Protein AF-A0A0V0HN02-F1 (afdb_monomer_lite)

InterPro domains:
  IPR040320 Uncharacterized protein At4g37920-like [PTHR31755] (1-121)

Radius of gyration: 18.47 Å; chains: 1; bounding box: 70×28×44 Å

pLDDT: mean 71.17, std 15.64, range [40.31, 92.5]

Sequence (136 aa):
MRNEVKEIMHRLYKATQSSLRSMAPKEIKLLKYLLNITDPEERFSALATAFSPGHEHDAKDPNAIYTSPKELHKWIKIMLDAYNMNKEETEIREAKQLDQPMVIQRLSILKETVEAEYLEKEANTENDSQPEETVI

Organism: Solanum chacoense (NCBI:txid4108)

Foldseek 3Di:
DLVLLVVLLVVLCVLVVVVVVPPDPLLSVLLSVLLPDPDPVVSVVLVVQQQDPDPVVPNVDPPRRHDHLVSNLVVLVSSLVSVVVVVVVPPDDDDPDDDPDVSSVSSVVSNVCSCVPPVVVVVVVVVPPDDPPDDD

Structure (mmCIF, N/CA/C/O backbone):
data_AF-A0A0V0HN02-F1
#
_entry.id   AF-A0A0V0HN02-F1
#
loop_
_atom_site.group_PDB
_atom_site.id
_atom_site.type_symbol
_atom_site.label_atom_id
_atom_site.label_alt_id
_atom_site.label_comp_id
_atom_site.label_asym_id
_atom_site.label_entity_id
_atom_site.label_seq_id
_atom_site.pdbx_PDB_ins_code
_atom_site.Cartn_x
_atom_site.Cartn_y
_atom_site.Cartn_z
_atom_site.occupancy
_atom_site.B_iso_or_equiv
_atom_site.auth_seq_id
_atom_site.auth_comp_id
_atom_site.auth_asym_id
_atom_site.auth_atom_id
_atom_site.pdbx_PDB_model_num
ATOM 1 N N . MET A 1 1 ? -16.519 0.165 -4.447 1.00 55.81 1 MET A N 1
ATOM 2 C CA . MET A 1 1 ? -15.054 0.390 -4.476 1.00 55.81 1 MET A CA 1
ATOM 3 C C . MET A 1 1 ? -14.654 1.865 -4.409 1.00 55.81 1 MET A C 1
ATOM 5 O O . MET A 1 1 ? -14.092 2.250 -3.397 1.00 55.81 1 MET A O 1
ATOM 9 N N . ARG A 1 2 ? -14.976 2.738 -5.387 1.00 61.34 2 ARG A N 1
ATOM 10 C CA . ARG A 1 2 ? -14.562 4.167 -5.327 1.00 61.34 2 ARG A CA 1
ATOM 11 C C . ARG A 1 2 ? -14.985 4.912 -4.047 1.00 61.34 2 ARG A C 1
ATOM 13 O O . ARG A 1 2 ? -14.227 5.745 -3.562 1.00 61.34 2 ARG A O 1
ATOM 20 N N . ASN A 1 3 ? -16.171 4.625 -3.507 1.00 69.44 3 ASN A N 1
ATOM 21 C CA . ASN A 1 3 ? -16.657 5.269 -2.279 1.00 69.44 3 ASN A CA 1
ATOM 22 C C . ASN A 1 3 ? -15.942 4.758 -1.021 1.00 69.44 3 ASN A C 1
ATOM 24 O O . ASN A 1 3 ? -15.608 5.559 -0.162 1.00 69.44 3 ASN A O 1
ATOM 28 N N . GLU A 1 4 ? -15.625 3.466 -0.967 1.00 68.81 4 GLU A N 1
ATOM 29 C CA . GLU A 1 4 ? -14.891 2.840 0.139 1.00 68.81 4 GLU A CA 1
ATOM 30 C C . GLU A 1 4 ? -13.447 3.357 0.217 1.00 68.81 4 GLU A C 1
ATOM 32 O O . GLU A 1 4 ? -12.990 3.761 1.281 1.00 68.81 4 GLU A O 1
ATOM 37 N N . VAL A 1 5 ? -12.757 3.464 -0.930 1.00 67.69 5 VAL A N 1
ATOM 38 C CA . VAL A 1 5 ? -11.421 4.085 -1.006 1.00 67.69 5 VAL A CA 1
ATOM 39 C C . VAL A 1 5 ? -11.479 5.526 -0.515 1.00 67.69 5 VAL A C 1
ATOM 41 O O . VAL A 1 5 ? -10.650 5.928 0.293 1.00 67.69 5 VAL A O 1
ATOM 44 N N . LYS A 1 6 ? -12.466 6.313 -0.958 1.00 71.25 6 LYS A N 1
ATOM 45 C CA . LYS A 1 6 ? -12.630 7.699 -0.495 1.00 71.25 6 LYS A CA 1
ATOM 46 C C . LYS A 1 6 ? -12.882 7.778 1.009 1.00 71.25 6 LYS A C 1
ATOM 48 O O . LYS A 1 6 ? -12.302 8.640 1.660 1.00 71.25 6 LYS A O 1
ATOM 53 N N . GLU A 1 7 ? -13.729 6.909 1.546 1.00 70.31 7 GLU A N 1
ATOM 54 C CA . GLU A 1 7 ? -14.079 6.902 2.963 1.00 70.31 7 GLU A CA 1
ATOM 55 C C . GLU A 1 7 ? -12.886 6.503 3.836 1.00 70.31 7 GLU A C 1
ATOM 57 O O . GLU A 1 7 ? -12.590 7.181 4.816 1.00 70.31 7 GLU A O 1
ATOM 62 N N . ILE A 1 8 ? -12.148 5.464 3.448 1.00 70.56 8 ILE A N 1
ATOM 63 C CA . ILE A 1 8 ? -10.963 5.008 4.181 1.00 70.56 8 ILE A CA 1
ATOM 64 C C . ILE A 1 8 ? -9.838 6.022 4.059 1.00 70.56 8 ILE A C 1
ATOM 66 O O . ILE A 1 8 ? -9.245 6.371 5.072 1.00 70.56 8 ILE A O 1
ATOM 70 N N . MET A 1 9 ? -9.606 6.589 2.872 1.00 72.50 9 MET A N 1
ATOM 71 C CA . MET A 1 9 ? -8.666 7.701 2.712 1.00 72.50 9 MET A CA 1
ATOM 72 C C . MET A 1 9 ? -9.058 8.885 3.594 1.00 72.50 9 MET A C 1
ATOM 74 O O . MET A 1 9 ? -8.188 9.507 4.186 1.00 72.50 9 MET A O 1
ATOM 78 N N . HIS A 1 10 ? -10.351 9.188 3.730 1.00 72.94 10 HIS A N 1
ATOM 79 C CA . HIS A 1 10 ? -10.820 10.264 4.600 1.00 72.94 10 HIS A CA 1
ATOM 80 C C . HIS A 1 10 ? -10.629 9.946 6.092 1.00 72.94 10 HIS A C 1
ATOM 82 O O . HIS A 1 10 ? -10.174 10.809 6.845 1.00 72.94 10 HIS A O 1
ATOM 88 N N . ARG A 1 11 ? -10.939 8.718 6.526 1.00 69.94 11 ARG A N 1
ATOM 89 C CA . ARG A 1 11 ? -10.713 8.251 7.905 1.00 69.94 11 ARG A CA 1
ATOM 90 C C . ARG A 1 11 ? -9.224 8.258 8.244 1.00 69.94 11 ARG A C 1
ATOM 92 O O . ARG A 1 11 ? -8.844 8.837 9.255 1.00 69.94 11 ARG A O 1
ATOM 99 N N . LEU A 1 12 ? -8.385 7.724 7.357 1.00 67.31 12 LEU A N 1
ATOM 100 C CA . LEU A 1 12 ? -6.928 7.753 7.479 1.00 67.31 12 LEU A CA 1
ATOM 101 C C . LEU A 1 12 ? -6.393 9.185 7.480 1.00 67.31 12 LEU A C 1
ATOM 103 O O . LEU A 1 12 ? -5.525 9.502 8.286 1.00 67.31 12 LEU A O 1
ATOM 107 N N . TYR A 1 13 ? -6.955 10.074 6.657 1.00 67.69 13 TYR A N 1
ATOM 108 C CA . TYR A 1 13 ? -6.604 11.494 6.647 1.00 67.69 13 TYR A CA 1
ATOM 109 C C . TYR A 1 13 ? -6.860 12.181 7.987 1.00 67.69 13 TYR A C 1
ATOM 111 O O . TYR A 1 13 ? -6.035 12.972 8.439 1.00 67.69 13 TYR A O 1
ATOM 119 N N . LYS A 1 14 ? -7.984 11.870 8.641 1.00 67.75 14 LYS A N 1
ATOM 120 C CA . LYS A 1 14 ? -8.283 12.371 9.989 1.00 67.75 14 LYS A CA 1
ATOM 121 C C . LYS A 1 14 ? -7.363 11.758 11.048 1.00 67.75 14 LYS A C 1
ATOM 123 O O . LYS A 1 14 ? -6.823 12.488 11.867 1.00 67.75 14 LYS A O 1
ATOM 128 N N . ALA A 1 15 ? -7.160 10.447 10.984 1.00 65.88 15 ALA A N 1
ATOM 129 C CA . ALA A 1 15 ? -6.341 9.661 11.904 1.00 65.88 15 ALA A CA 1
ATOM 130 C C . ALA A 1 15 ? -4.860 10.060 11.915 1.00 65.88 15 ALA A C 1
ATOM 132 O O . ALA A 1 15 ? -4.232 10.178 12.959 1.00 65.88 15 ALA A O 1
ATOM 133 N N . THR A 1 16 ? -4.294 10.263 10.728 1.00 62.62 16 THR A N 1
ATOM 134 C CA . THR A 1 16 ? -2.865 10.544 10.530 1.00 62.62 16 THR A CA 1
ATOM 135 C C . THR A 1 16 ? -2.618 11.988 10.162 1.00 62.62 16 THR A C 1
ATOM 137 O O . THR A 1 16 ? -1.604 12.292 9.546 1.00 62.62 16 THR A O 1
ATOM 140 N N . GLN A 1 17 ? -3.527 12.901 10.508 1.00 61.81 17 GLN A N 1
ATOM 141 C CA . GLN A 1 17 ? -3.480 14.283 10.036 1.00 61.81 17 GLN A CA 1
ATOM 142 C C . GLN A 1 17 ? -2.116 14.962 10.288 1.00 61.81 17 GLN A C 1
ATOM 144 O O . GLN A 1 17 ? -1.714 15.809 9.500 1.00 61.81 17 GLN A O 1
ATOM 149 N N . SER A 1 18 ? -1.376 14.585 11.334 1.00 62.19 18 SER A N 1
ATOM 150 C CA . SER A 1 18 ? 0.011 15.012 11.583 1.00 62.19 18 SER A CA 1
ATOM 151 C C . SER A 1 18 ? 1.033 14.397 10.609 1.00 62.19 18 SER A C 1
ATOM 153 O O . SER A 1 18 ? 1.823 15.137 10.027 1.00 62.19 18 SER A O 1
ATOM 155 N N . SER A 1 19 ? 0.997 13.082 10.381 1.00 62.38 19 SER A N 1
ATOM 156 C CA . SER A 1 19 ? 1.917 12.355 9.487 1.00 62.38 19 SER A CA 1
ATOM 157 C C . SER A 1 19 ? 1.608 12.549 7.997 1.00 62.38 19 SER A C 1
ATOM 159 O O . SER A 1 19 ? 2.514 12.633 7.181 1.00 62.38 19 SER A O 1
ATOM 161 N N . LEU A 1 20 ? 0.338 12.669 7.608 1.00 64.25 20 LEU A N 1
ATOM 162 C CA . LEU A 1 20 ? -0.053 12.947 6.223 1.00 64.25 20 LEU A CA 1
ATOM 163 C C . LEU A 1 20 ? 0.178 14.405 5.828 1.00 64.25 20 LEU A C 1
ATOM 165 O O . LEU A 1 20 ? 0.371 14.678 4.649 1.00 64.25 20 LEU A O 1
ATOM 169 N N . ARG A 1 21 ? 0.203 15.348 6.783 1.00 64.38 21 ARG A N 1
ATOM 170 C CA . ARG A 1 21 ? 0.608 16.738 6.499 1.00 64.38 21 ARG A CA 1
ATOM 171 C C . ARG A 1 21 ? 2.052 16.833 6.009 1.00 64.38 21 ARG A C 1
ATOM 173 O O . ARG A 1 21 ? 2.357 17.761 5.268 1.00 64.38 21 ARG A O 1
ATOM 180 N N . SER A 1 22 ? 2.921 15.903 6.413 1.00 66.19 22 SER A N 1
ATOM 181 C CA . SER A 1 22 ? 4.294 15.808 5.907 1.00 66.19 22 SER A CA 1
ATOM 182 C C . SER A 1 22 ? 4.426 14.900 4.680 1.00 66.19 22 SER A C 1
ATOM 184 O O . SER A 1 22 ? 5.498 14.855 4.079 1.00 66.19 22 SER A O 1
ATOM 186 N N . MET A 1 23 ? 3.354 14.210 4.268 1.00 69.19 23 MET A N 1
ATOM 187 C CA . MET A 1 23 ? 3.350 13.417 3.042 1.00 69.19 23 MET A CA 1
ATOM 188 C C . MET A 1 23 ? 3.333 14.333 1.822 1.00 69.19 23 MET A C 1
ATOM 190 O O . MET A 1 23 ? 2.495 15.229 1.696 1.00 69.19 23 MET A O 1
ATOM 194 N N . ALA A 1 24 ? 4.246 14.084 0.882 1.00 70.12 24 ALA A N 1
ATOM 195 C CA . ALA A 1 24 ? 4.273 14.842 -0.355 1.00 70.12 24 ALA A CA 1
ATOM 196 C C . ALA A 1 24 ? 2.980 14.590 -1.165 1.00 70.12 24 ALA A C 1
ATOM 198 O O . ALA A 1 24 ? 2.543 13.441 -1.285 1.00 70.12 24 ALA A O 1
ATOM 199 N N . PRO A 1 25 ? 2.384 15.621 -1.802 1.00 76.69 25 PRO A N 1
ATOM 200 C CA . PRO A 1 25 ? 1.146 15.479 -2.577 1.00 76.69 25 PRO A CA 1
ATOM 201 C C . PRO A 1 25 ? 1.200 14.410 -3.674 1.00 76.69 25 PRO A C 1
ATOM 203 O O . PRO A 1 25 ? 0.163 13.874 -4.066 1.00 76.69 25 PRO A O 1
ATOM 206 N N . LYS A 1 26 ? 2.400 14.106 -4.181 1.00 80.12 26 LYS A N 1
ATOM 207 C CA . LYS A 1 26 ? 2.624 13.045 -5.162 1.00 80.12 26 LYS A CA 1
ATOM 208 C C . LYS A 1 26 ? 2.392 11.643 -4.581 1.00 80.12 26 LYS A C 1
ATOM 210 O O . LYS A 1 26 ? 1.683 10.863 -5.204 1.00 80.12 26 LYS A O 1
ATOM 215 N N . GLU A 1 27 ? 2.844 11.363 -3.360 1.00 81.31 27 GLU A N 1
ATOM 216 C CA . GLU A 1 27 ? 2.687 10.043 -2.726 1.00 81.31 27 GLU A CA 1
ATOM 217 C C . GLU A 1 27 ? 1.211 9.747 -2.414 1.00 81.31 27 GLU A C 1
ATOM 219 O O . GLU A 1 27 ? 0.720 8.653 -2.689 1.00 81.31 27 GLU A O 1
ATOM 224 N N . ILE A 1 28 ? 0.452 10.757 -1.958 1.00 79.75 28 ILE A N 1
ATOM 225 C CA . ILE A 1 28 ? -1.008 10.645 -1.756 1.00 79.75 28 ILE A CA 1
ATOM 226 C C . ILE A 1 28 ? -1.705 10.275 -3.069 1.00 79.75 28 ILE A C 1
ATOM 228 O O . ILE A 1 28 ? -2.596 9.420 -3.103 1.00 79.75 28 ILE A O 1
ATOM 232 N N . LYS A 1 29 ? -1.335 10.957 -4.159 1.00 83.44 29 LYS A N 1
ATOM 233 C CA . LYS A 1 29 ? -1.925 10.726 -5.481 1.00 83.44 29 LYS A CA 1
ATOM 234 C C . LYS A 1 29 ? -1.587 9.326 -5.998 1.00 83.44 29 LYS A C 1
ATOM 236 O O . LYS A 1 29 ? -2.492 8.661 -6.499 1.00 83.44 29 LYS A O 1
ATOM 241 N N . LEU A 1 30 ? -0.344 8.874 -5.827 1.00 86.19 30 LEU A N 1
ATOM 242 C CA . LEU A 1 30 ? 0.099 7.542 -6.235 1.00 86.19 30 LEU A CA 1
ATOM 243 C C . LEU A 1 30 ? -0.627 6.438 -5.459 1.00 86.19 30 LEU A C 1
ATOM 245 O O . LEU A 1 30 ? -1.191 5.536 -6.070 1.00 86.19 30 LEU A O 1
ATOM 249 N N . LEU A 1 31 ? -0.710 6.536 -4.131 1.00 84.81 31 LEU A N 1
ATOM 250 C CA . LEU A 1 31 ? -1.428 5.552 -3.314 1.00 84.81 31 LEU A CA 1
ATOM 251 C C . LEU A 1 31 ? -2.908 5.481 -3.684 1.00 84.81 31 LEU A C 1
ATOM 253 O O . LEU A 1 31 ? -3.462 4.398 -3.867 1.00 84.81 31 LEU A O 1
ATOM 257 N N . LYS A 1 32 ? -3.552 6.636 -3.870 1.00 84.31 32 LYS A N 1
ATOM 258 C CA . LYS A 1 32 ? -4.943 6.690 -4.330 1.00 84.31 32 LYS A CA 1
ATOM 259 C C . LYS A 1 32 ? -5.120 6.020 -5.696 1.00 84.31 32 LYS A C 1
ATOM 261 O O . LYS A 1 32 ? -6.136 5.357 -5.903 1.00 84.31 32 LYS A O 1
ATOM 266 N N . TYR A 1 33 ? -4.174 6.218 -6.612 1.00 86.56 33 TYR A N 1
ATOM 267 C CA . TYR A 1 33 ? -4.176 5.582 -7.926 1.00 86.56 33 TYR A CA 1
ATOM 268 C C . TYR A 1 33 ? -4.055 4.058 -7.795 1.00 86.56 33 TYR A C 1
ATOM 270 O O . TYR A 1 33 ? -4.976 3.351 -8.197 1.00 86.56 33 TYR A O 1
ATOM 278 N N . LEU A 1 34 ? -3.013 3.567 -7.117 1.00 86.88 34 LEU A N 1
ATOM 279 C CA . LEU A 1 34 ? -2.742 2.136 -6.930 1.00 86.88 34 LEU A CA 1
ATOM 280 C C . LEU A 1 34 ? -3.888 1.388 -6.231 1.00 86.88 34 LEU A C 1
ATOM 282 O O . LEU A 1 34 ? -4.224 0.271 -6.616 1.00 86.88 34 LEU A O 1
ATOM 286 N N . LEU A 1 35 ? -4.532 1.999 -5.231 1.00 84.81 35 LEU A N 1
ATOM 287 C CA . LEU A 1 35 ? -5.657 1.386 -4.509 1.00 84.81 35 LEU A CA 1
ATOM 288 C C . LEU A 1 35 ? -6.946 1.314 -5.336 1.00 84.81 35 LEU A C 1
ATOM 290 O O . LEU A 1 35 ? -7.822 0.484 -5.057 1.00 84.81 35 LEU A O 1
ATOM 294 N N . ASN A 1 36 ? -7.078 2.189 -6.335 1.00 84.75 36 ASN A N 1
ATOM 295 C CA . ASN A 1 36 ? -8.222 2.211 -7.236 1.00 84.75 36 ASN A CA 1
ATOM 296 C C . ASN A 1 36 ? -8.088 1.189 -8.377 1.00 84.75 36 ASN A C 1
ATOM 298 O O . ASN A 1 36 ? -9.111 0.822 -8.955 1.00 84.75 36 ASN A O 1
ATOM 302 N N . ILE A 1 37 ? -6.874 0.702 -8.657 1.00 85.19 37 ILE A N 1
ATOM 303 C CA . ILE A 1 37 ? -6.636 -0.393 -9.600 1.00 85.19 37 ILE A CA 1
ATOM 304 C C . ILE A 1 37 ? -7.125 -1.702 -8.970 1.00 85.19 37 ILE A C 1
ATOM 306 O O . ILE A 1 37 ? -6.688 -2.116 -7.890 1.00 85.19 37 ILE A O 1
ATOM 310 N N . THR A 1 38 ? -8.096 -2.333 -9.624 1.00 82.50 38 THR A N 1
ATOM 311 C CA . THR A 1 38 ? -8.686 -3.597 -9.169 1.00 82.50 38 THR A CA 1
ATOM 312 C C . THR A 1 38 ? -7.916 -4.806 -9.666 1.00 82.50 38 THR A C 1
ATOM 314 O O . THR A 1 38 ? -7.868 -5.805 -8.953 1.00 82.50 38 THR A O 1
ATOM 317 N N . ASP A 1 39 ? -7.336 -4.700 -10.860 1.00 86.06 39 ASP A N 1
ATOM 318 C CA . ASP A 1 39 ? -6.579 -5.767 -11.491 1.00 86.06 39 ASP A CA 1
ATOM 319 C C . ASP A 1 39 ? -5.156 -5.864 -10.895 1.00 86.06 39 ASP A C 1
ATOM 321 O O . ASP A 1 39 ? -4.444 -4.856 -10.824 1.00 86.06 39 ASP A O 1
ATOM 325 N N . PRO A 1 40 ? -4.730 -7.036 -10.390 1.00 84.44 40 PRO A N 1
ATOM 326 C CA . PRO A 1 40 ? -3.405 -7.194 -9.797 1.00 84.44 40 PRO A CA 1
ATOM 327 C C . PRO A 1 40 ? -2.248 -6.958 -10.776 1.00 84.44 40 PRO A C 1
ATOM 329 O O . PRO A 1 40 ? -1.239 -6.383 -10.362 1.00 84.44 40 PRO A O 1
ATOM 332 N N . GLU A 1 41 ? -2.383 -7.365 -12.041 1.00 87.44 41 GLU A N 1
ATOM 333 C CA . GLU A 1 41 ? -1.330 -7.217 -13.054 1.00 87.44 41 GLU A CA 1
ATOM 334 C C . GLU A 1 41 ? -1.167 -5.748 -13.452 1.00 87.44 41 GLU A C 1
ATOM 336 O O . GLU A 1 41 ? -0.051 -5.223 -13.457 1.00 87.44 41 GLU A O 1
ATOM 341 N N . GLU A 1 42 ? -2.277 -5.042 -13.677 1.00 88.81 42 GLU A N 1
ATOM 342 C CA . GLU A 1 42 ? -2.283 -3.598 -13.934 1.00 88.81 42 GLU A CA 1
ATOM 343 C C . GLU A 1 42 ? -1.658 -2.833 -12.758 1.00 88.81 42 GLU A C 1
ATOM 345 O O . GLU A 1 42 ? -0.870 -1.901 -12.952 1.00 88.81 42 GLU A O 1
ATOM 350 N N . ARG A 1 43 ? -1.941 -3.257 -11.519 1.00 89.31 43 ARG A N 1
ATOM 351 C CA . ARG A 1 43 ? -1.371 -2.634 -10.317 1.00 89.31 43 ARG A CA 1
ATOM 352 C C . ARG A 1 43 ? 0.130 -2.876 -10.210 1.00 89.31 43 ARG A C 1
ATOM 354 O O . ARG A 1 43 ? 0.859 -1.961 -9.828 1.00 89.31 43 ARG A O 1
ATOM 361 N N . PHE A 1 44 ? 0.596 -4.074 -10.550 1.00 87.88 44 PHE A N 1
ATOM 362 C CA . PHE A 1 44 ? 2.023 -4.384 -10.585 1.00 87.88 44 PHE A CA 1
ATOM 363 C C . PHE A 1 44 ? 2.746 -3.585 -11.678 1.00 87.88 44 PHE A C 1
ATOM 365 O O . PHE A 1 44 ? 3.772 -2.961 -11.412 1.00 87.88 44 PHE A O 1
ATOM 372 N N . SER A 1 45 ? 2.168 -3.495 -12.879 1.00 86.75 45 SER A N 1
ATOM 373 C CA . SER A 1 45 ? 2.697 -2.661 -13.965 1.00 86.75 45 SER A CA 1
ATOM 374 C C . SER A 1 45 ? 2.780 -1.180 -13.567 1.00 86.75 45 SER A C 1
ATOM 376 O O . SER A 1 45 ? 3.760 -0.494 -13.875 1.00 86.75 45 SER A O 1
ATOM 378 N N . ALA A 1 46 ? 1.775 -0.677 -12.845 1.00 87.88 46 ALA A N 1
ATOM 379 C CA . ALA A 1 46 ? 1.781 0.678 -12.304 1.00 87.88 46 ALA A CA 1
ATOM 380 C C . ALA A 1 46 ? 2.897 0.896 -11.267 1.00 87.88 46 ALA A C 1
ATOM 382 O O . ALA A 1 46 ? 3.541 1.944 -11.295 1.00 87.88 46 ALA A O 1
ATOM 383 N N . LEU A 1 47 ? 3.167 -0.082 -10.392 1.00 88.31 47 LEU A N 1
ATOM 384 C CA . LEU A 1 47 ? 4.301 -0.035 -9.458 1.00 88.31 47 LEU A CA 1
ATOM 385 C C . LEU A 1 47 ? 5.641 0.002 -10.198 1.00 88.31 47 LEU A C 1
ATOM 387 O O . LEU A 1 47 ? 6.460 0.878 -9.928 1.00 88.31 47 LEU A O 1
ATOM 391 N N . ALA A 1 48 ? 5.841 -0.889 -11.173 1.00 86.25 48 ALA A N 1
ATOM 392 C CA . ALA A 1 48 ? 7.064 -0.928 -11.974 1.00 86.25 48 ALA A CA 1
ATOM 393 C C . ALA A 1 48 ? 7.324 0.408 -12.691 1.00 86.25 48 ALA A C 1
ATOM 395 O O . ALA A 1 48 ? 8.463 0.874 -12.745 1.00 86.25 48 ALA A O 1
ATOM 396 N N . THR A 1 49 ? 6.258 1.055 -13.171 1.00 85.50 49 THR A N 1
ATOM 397 C CA . THR A 1 49 ? 6.319 2.390 -13.784 1.00 85.50 49 THR A CA 1
ATOM 398 C C . THR A 1 49 ? 6.642 3.478 -12.758 1.00 85.50 49 THR A C 1
ATOM 400 O O . THR A 1 49 ? 7.460 4.349 -13.031 1.00 85.50 49 THR A O 1
ATOM 403 N N . ALA A 1 50 ? 6.037 3.436 -11.567 1.00 85.94 50 ALA A N 1
ATOM 404 C CA . ALA A 1 50 ? 6.281 4.424 -10.514 1.00 85.94 50 ALA A CA 1
ATOM 405 C C . ALA A 1 50 ? 7.713 4.360 -9.953 1.00 85.94 50 ALA A C 1
ATOM 407 O O . ALA A 1 50 ? 8.254 5.393 -9.556 1.00 85.94 50 ALA A O 1
ATOM 408 N N . PHE A 1 51 ? 8.318 3.168 -9.933 1.00 86.19 51 PHE A N 1
ATOM 409 C CA . PHE A 1 51 ? 9.677 2.927 -9.432 1.00 86.19 51 PHE A CA 1
ATOM 410 C C . PHE A 1 51 ? 10.768 3.002 -10.493 1.00 86.19 51 PHE A C 1
ATOM 412 O O . PHE A 1 51 ? 11.942 3.095 -10.145 1.00 86.19 51 PHE A O 1
ATOM 419 N N . SER A 1 52 ? 10.397 2.976 -11.770 1.00 76.44 52 SER A N 1
ATOM 420 C CA . SER A 1 52 ? 11.305 3.280 -12.868 1.00 76.44 52 SER A CA 1
ATOM 421 C C . SER A 1 52 ? 11.047 4.718 -13.290 1.00 76.44 52 SER A C 1
ATOM 423 O O . SER A 1 52 ? 10.218 4.937 -14.178 1.00 76.44 52 SER A O 1
ATOM 425 N N . PRO A 1 53 ? 11.720 5.720 -12.691 1.00 61.41 53 PRO A N 1
ATOM 426 C CA . PRO A 1 53 ? 11.813 6.998 -13.357 1.00 61.41 53 PRO A CA 1
ATOM 427 C C . PRO A 1 53 ? 12.484 6.692 -14.693 1.00 61.41 53 PRO A C 1
ATOM 429 O O . PRO A 1 53 ? 13.681 6.414 -14.758 1.00 61.41 53 PRO A O 1
ATOM 432 N N . GLY A 1 54 ? 11.705 6.678 -15.778 1.00 52.47 54 GLY A N 1
ATOM 433 C CA . GLY A 1 54 ? 12.300 6.892 -17.087 1.00 52.47 54 GLY A CA 1
ATOM 434 C C . GLY A 1 54 ? 13.196 8.118 -16.941 1.00 52.47 54 GLY A C 1
ATOM 435 O O . GLY A 1 54 ? 12.860 9.018 -16.163 1.00 52.47 54 GLY A O 1
ATOM 436 N N . HIS A 1 55 ? 14.347 8.144 -17.621 1.00 50.41 55 HIS A N 1
ATOM 437 C CA . HIS A 1 55 ? 15.112 9.387 -17.742 1.00 50.41 55 HIS A CA 1
ATOM 438 C C . HIS A 1 55 ? 14.108 10.524 -17.951 1.00 50.41 55 HIS A C 1
ATOM 440 O O . HIS A 1 55 ? 13.156 10.327 -18.697 1.00 50.41 55 HIS A O 1
ATOM 446 N N . GLU A 1 56 ? 14.246 11.668 -17.280 1.00 47.22 56 GLU A N 1
ATOM 447 C CA . GLU A 1 56 ? 13.218 12.731 -17.288 1.00 47.22 56 GLU A CA 1
ATOM 448 C C . GLU A 1 56 ? 12.822 13.191 -18.717 1.00 47.22 56 GLU A C 1
ATOM 450 O O . GLU A 1 56 ? 11.797 13.838 -18.910 1.00 47.22 56 GLU A O 1
ATOM 455 N N . HIS A 1 57 ? 13.602 12.788 -19.727 1.00 48.25 57 HIS A N 1
ATOM 456 C CA . HIS A 1 57 ? 13.367 12.927 -21.164 1.00 48.25 57 HIS A CA 1
ATOM 457 C C . HIS A 1 57 ? 12.513 11.832 -21.861 1.00 48.25 57 HIS A C 1
ATOM 459 O O . HIS A 1 57 ? 12.062 12.068 -22.977 1.00 48.25 57 HIS A O 1
ATOM 465 N N . ASP A 1 58 ? 12.266 10.680 -21.232 1.00 46.88 58 ASP A N 1
ATOM 466 C CA . ASP A 1 58 ? 11.557 9.488 -21.744 1.00 46.88 58 ASP A CA 1
A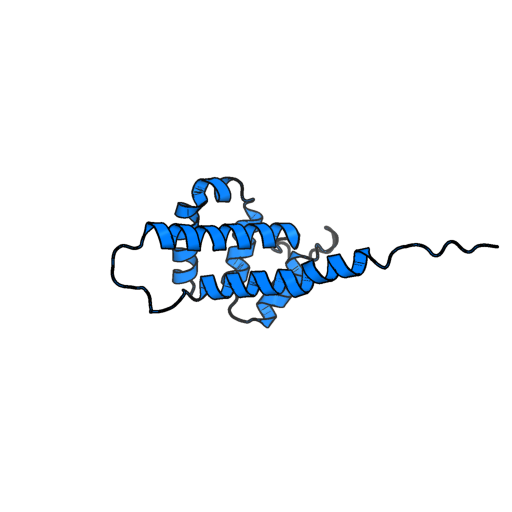TOM 467 C C . ASP A 1 58 ? 10.328 9.121 -20.884 1.00 46.88 58 ASP A C 1
ATOM 469 O O . ASP A 1 58 ? 9.869 7.972 -20.856 1.00 46.88 58 ASP A O 1
ATOM 473 N N . ALA A 1 59 ? 9.769 10.086 -20.149 1.00 49.44 59 ALA A N 1
ATOM 474 C CA . ALA A 1 59 ? 8.499 9.902 -19.456 1.00 49.44 59 ALA A CA 1
ATOM 475 C C . ALA A 1 59 ? 7.382 9.674 -20.493 1.00 49.44 59 ALA A C 1
ATOM 477 O O . ALA A 1 59 ? 6.765 10.611 -20.998 1.00 49.44 59 ALA A O 1
ATOM 478 N N . LYS A 1 60 ? 7.129 8.402 -20.829 1.00 53.19 60 LYS A N 1
ATOM 479 C CA . LYS A 1 60 ? 6.082 7.977 -21.775 1.00 53.19 60 LYS A CA 1
ATOM 480 C C . LYS A 1 60 ? 4.674 8.406 -21.343 1.00 53.19 60 LYS A C 1
ATOM 482 O O . LYS A 1 60 ? 3.780 8.430 -22.183 1.00 53.19 60 LYS A O 1
ATOM 487 N N . ASP A 1 61 ? 4.483 8.760 -20.070 1.00 56.09 61 ASP A N 1
ATOM 488 C CA . ASP A 1 61 ? 3.240 9.325 -19.548 1.00 56.09 61 ASP A CA 1
ATOM 489 C C . ASP A 1 61 ? 3.525 10.605 -18.733 1.00 56.09 61 ASP A C 1
ATOM 491 O O . ASP A 1 61 ? 4.117 10.522 -17.654 1.00 56.09 61 ASP A O 1
ATOM 495 N N . PRO A 1 62 ? 3.084 11.792 -19.196 1.00 56.09 62 PRO A N 1
ATOM 496 C CA . PRO A 1 62 ? 3.241 13.052 -18.463 1.00 56.09 62 PRO A CA 1
ATOM 497 C C . PRO A 1 62 ? 2.464 13.097 -17.133 1.00 56.09 62 PRO A C 1
ATOM 499 O O . PRO A 1 62 ? 2.632 14.040 -16.360 1.00 56.09 62 PRO A O 1
ATOM 502 N N . ASN A 1 63 ? 1.618 12.101 -16.850 1.00 61.50 63 ASN A N 1
ATOM 503 C CA . ASN A 1 63 ? 0.901 11.952 -15.584 1.00 61.50 63 ASN A CA 1
ATOM 504 C C . ASN A 1 63 ? 1.506 10.884 -14.661 1.00 61.50 63 ASN A C 1
ATOM 506 O O . ASN A 1 63 ? 0.978 10.688 -13.561 1.00 61.50 63 ASN A O 1
ATOM 510 N N . ALA A 1 64 ? 2.576 10.193 -15.075 1.00 65.12 64 ALA A N 1
ATOM 511 C CA . ALA A 1 64 ? 3.222 9.189 -14.241 1.00 65.12 64 ALA A CA 1
ATOM 512 C C . ALA A 1 64 ? 3.764 9.826 -12.955 1.00 65.12 64 ALA A C 1
ATOM 514 O O . ALA A 1 64 ? 4.438 10.857 -12.965 1.00 65.12 64 ALA A O 1
ATOM 515 N N . ILE A 1 65 ? 3.440 9.205 -11.821 1.00 76.62 65 ILE A N 1
ATOM 516 C CA . ILE A 1 65 ? 3.883 9.664 -10.508 1.00 76.62 65 ILE A CA 1
ATOM 517 C C . ILE A 1 65 ? 5.042 8.784 -10.064 1.00 76.62 65 ILE A C 1
ATOM 519 O O . ILE A 1 65 ? 4.840 7.622 -9.721 1.00 76.62 65 ILE A O 1
ATOM 523 N N . TYR A 1 66 ? 6.240 9.364 -10.048 1.00 80.00 66 TYR A N 1
ATOM 524 C CA . TYR A 1 66 ? 7.462 8.660 -9.674 1.00 80.00 66 TYR A CA 1
ATOM 525 C C . TYR A 1 66 ? 7.769 8.770 -8.176 1.00 80.00 66 TYR A C 1
ATOM 527 O O . TYR A 1 66 ? 7.690 9.851 -7.568 1.00 80.00 66 TYR A O 1
ATOM 535 N N . THR A 1 67 ? 8.169 7.644 -7.594 1.00 85.12 67 THR A N 1
ATOM 536 C CA . THR A 1 67 ? 8.600 7.517 -6.198 1.00 85.12 67 THR A CA 1
ATOM 537 C C . THR A 1 67 ? 9.667 6.429 -6.073 1.00 85.12 67 THR A C 1
ATOM 539 O O . THR A 1 67 ? 9.897 5.673 -7.012 1.00 85.12 67 THR A O 1
ATOM 542 N N . SER A 1 68 ? 10.329 6.334 -4.922 1.00 87.12 68 SER A N 1
ATOM 543 C CA . SER A 1 68 ? 11.211 5.199 -4.636 1.00 87.12 68 SER A CA 1
ATOM 544 C C . SER A 1 68 ? 10.439 4.088 -3.913 1.00 87.12 68 SER A C 1
ATOM 546 O O . SER A 1 68 ? 9.514 4.388 -3.148 1.00 87.12 68 SER A O 1
ATOM 548 N N . PRO A 1 69 ? 10.832 2.811 -4.076 1.00 88.81 69 PRO A N 1
ATOM 549 C CA . PRO A 1 69 ? 10.251 1.708 -3.308 1.00 88.81 69 PRO A CA 1
ATOM 550 C C . PRO A 1 69 ? 10.260 1.954 -1.794 1.00 88.81 69 PRO A C 1
ATOM 552 O O . PRO A 1 69 ? 9.252 1.741 -1.121 1.00 88.81 69 PRO A O 1
ATOM 555 N N . LYS A 1 70 ? 11.371 2.490 -1.266 1.00 87.94 70 LYS A N 1
ATOM 556 C CA . LYS A 1 70 ? 11.546 2.816 0.161 1.00 87.94 70 LYS A CA 1
ATOM 557 C C . LYS A 1 70 ? 10.553 3.873 0.647 1.00 87.94 70 LYS A C 1
ATOM 559 O O . LYS A 1 70 ? 9.965 3.715 1.717 1.00 87.94 70 LYS A O 1
ATOM 564 N N . GLU A 1 71 ? 10.346 4.937 -0.129 1.00 86.81 71 GLU A N 1
ATOM 565 C CA . GLU A 1 71 ? 9.433 6.013 0.266 1.00 86.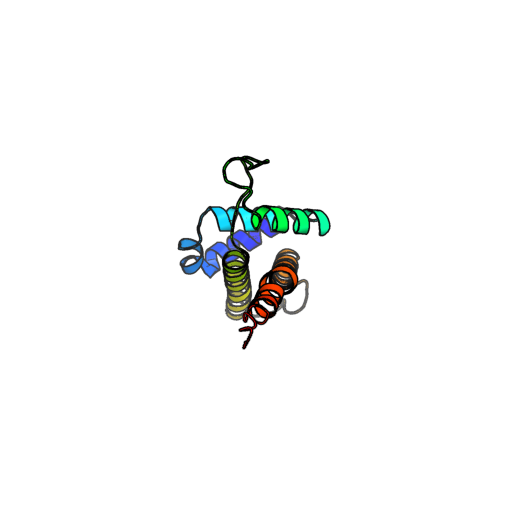81 71 GLU A CA 1
ATOM 566 C C . GLU A 1 71 ? 7.975 5.538 0.208 1.00 86.81 71 GLU A C 1
ATOM 568 O O . GLU A 1 71 ? 7.227 5.760 1.163 1.00 86.81 71 GLU A O 1
ATOM 573 N N . LEU A 1 72 ? 7.580 4.801 -0.840 1.00 89.06 72 LEU A N 1
ATOM 574 C CA . LEU A 1 72 ? 6.229 4.239 -0.927 1.00 89.06 72 LEU A CA 1
ATOM 575 C C . LEU A 1 72 ? 5.947 3.264 0.224 1.00 89.06 72 LEU A C 1
ATOM 577 O O . LEU A 1 72 ? 4.895 3.345 0.861 1.00 89.06 72 LEU A O 1
ATOM 581 N N . HIS A 1 73 ? 6.893 2.373 0.529 1.00 90.94 73 HIS A N 1
ATOM 582 C CA . HIS A 1 73 ? 6.780 1.402 1.620 1.00 90.94 73 HIS A CA 1
ATOM 583 C C . HIS A 1 73 ? 6.577 2.063 2.985 1.00 90.94 73 HIS A C 1
ATOM 585 O O . HIS A 1 73 ? 5.650 1.703 3.717 1.00 90.94 73 HIS A O 1
ATOM 591 N N . LYS A 1 74 ? 7.387 3.077 3.304 1.00 89.38 74 LYS A N 1
ATOM 592 C CA . LYS A 1 74 ? 7.259 3.882 4.527 1.00 89.38 74 LYS A CA 1
ATOM 593 C C . LYS A 1 74 ? 5.844 4.435 4.684 1.00 89.38 74 LYS A C 1
ATOM 595 O O . LYS A 1 74 ? 5.256 4.334 5.761 1.00 89.38 74 LYS A O 1
ATOM 600 N N . TRP A 1 75 ? 5.283 4.992 3.617 1.00 87.25 75 TRP A N 1
ATOM 601 C CA . TRP A 1 75 ? 3.943 5.565 3.646 1.00 87.25 75 TRP A CA 1
ATOM 602 C C . TRP A 1 75 ? 2.835 4.520 3.776 1.00 87.25 75 TRP A C 1
ATOM 604 O O . TRP A 1 75 ? 1.896 4.734 4.546 1.00 87.25 75 TRP A O 1
ATOM 614 N N . ILE A 1 76 ? 2.965 3.378 3.095 1.00 88.44 76 ILE A N 1
ATOM 615 C CA . ILE A 1 76 ? 2.044 2.245 3.258 1.00 88.44 76 ILE A CA 1
ATOM 616 C C . ILE A 1 76 ? 2.040 1.772 4.719 1.00 88.44 76 ILE A C 1
ATOM 618 O O . ILE A 1 76 ? 0.965 1.584 5.290 1.00 88.44 76 ILE A O 1
ATOM 622 N N . LYS A 1 77 ? 3.2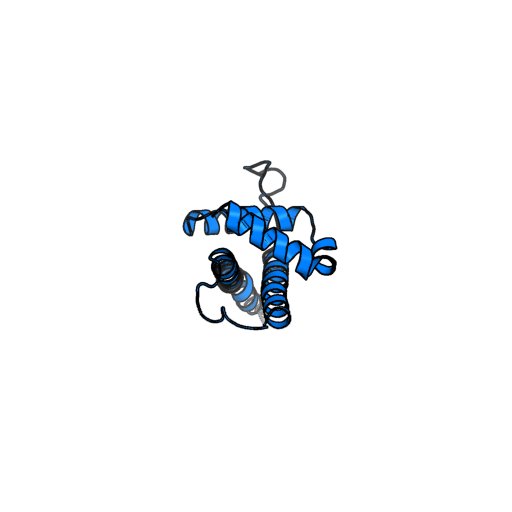16 1.652 5.354 1.00 89.50 77 LYS A N 1
ATOM 623 C CA . LYS A 1 77 ? 3.327 1.290 6.777 1.00 89.50 77 LYS A CA 1
ATOM 624 C C . LYS A 1 77 ? 2.646 2.305 7.688 1.00 89.50 77 LYS A C 1
ATOM 626 O O . LYS A 1 77 ? 1.790 1.912 8.468 1.00 89.50 77 LYS A O 1
ATOM 631 N N . ILE A 1 78 ? 2.931 3.600 7.525 1.00 85.56 78 ILE A N 1
ATOM 632 C CA . ILE A 1 78 ? 2.290 4.665 8.319 1.00 85.56 78 ILE A CA 1
ATOM 633 C C . ILE A 1 78 ? 0.756 4.594 8.214 1.00 85.56 78 ILE A C 1
ATOM 635 O O . ILE A 1 78 ? 0.059 4.775 9.213 1.00 85.56 78 ILE A O 1
ATOM 639 N N . MET A 1 79 ? 0.214 4.320 7.023 1.00 80.62 79 MET A N 1
ATOM 640 C CA . MET A 1 79 ? -1.234 4.195 6.824 1.00 80.62 79 MET A CA 1
ATOM 641 C C . MET A 1 79 ? -1.823 2.943 7.484 1.00 80.62 79 MET A C 1
ATOM 643 O O . MET A 1 79 ? -2.905 3.025 8.069 1.00 80.62 79 MET A O 1
ATOM 647 N N . LEU A 1 80 ? -1.132 1.803 7.406 1.00 85.12 80 LEU A N 1
ATOM 648 C CA . LEU A 1 80 ? -1.548 0.561 8.063 1.00 85.12 80 LEU A CA 1
ATOM 649 C C . LEU A 1 80 ? -1.493 0.683 9.590 1.00 85.12 80 LEU A C 1
ATOM 651 O O . LEU A 1 80 ? -2.459 0.330 10.266 1.00 85.12 80 LEU A O 1
ATOM 655 N N . ASP A 1 81 ? -0.409 1.240 10.126 1.00 84.00 81 ASP A N 1
ATOM 656 C CA . ASP A 1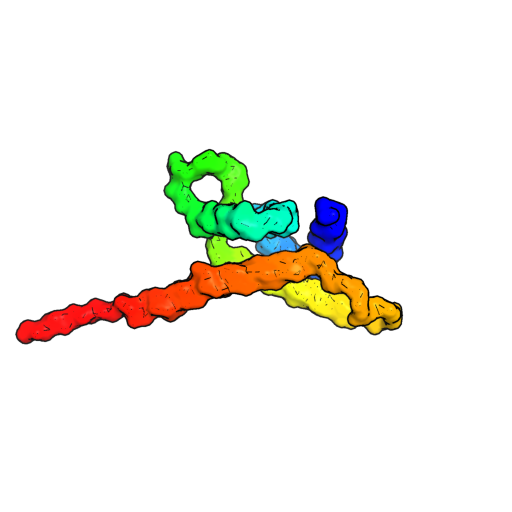 81 ? -0.224 1.439 11.564 1.00 84.00 81 ASP A CA 1
ATOM 657 C C . ASP A 1 81 ? -1.323 2.343 12.119 1.00 84.00 81 ASP A C 1
ATOM 659 O O . ASP A 1 81 ? -1.971 2.020 13.111 1.00 84.00 81 ASP A O 1
ATOM 663 N N . ALA A 1 82 ? -1.633 3.430 11.420 1.00 78.69 82 ALA A N 1
ATOM 664 C CA . ALA A 1 82 ? -2.689 4.324 11.849 1.00 78.69 82 ALA A CA 1
ATOM 665 C C . ALA A 1 82 ? -4.094 3.736 11.749 1.00 78.69 82 ALA A C 1
ATOM 667 O O . ALA A 1 82 ? -4.934 4.041 12.597 1.00 78.69 82 ALA A O 1
ATOM 668 N N . TYR A 1 83 ? -4.365 2.903 10.739 1.00 77.38 83 TYR A N 1
ATOM 669 C CA . TYR A 1 83 ? -5.615 2.147 10.687 1.00 77.38 83 TYR A CA 1
ATOM 670 C C . TYR A 1 83 ? -5.764 1.271 11.934 1.00 77.38 83 TYR A C 1
ATOM 672 O O . TYR A 1 83 ? -6.817 1.287 12.569 1.00 77.38 83 TYR A O 1
ATOM 680 N N . ASN A 1 84 ? -4.700 0.556 12.308 1.00 76.88 84 ASN A N 1
ATOM 681 C CA . ASN A 1 84 ? -4.691 -0.312 13.481 1.00 76.88 84 ASN A CA 1
ATOM 682 C C . ASN A 1 84 ? -4.852 0.489 14.784 1.00 76.88 84 ASN A C 1
ATOM 684 O O . ASN A 1 84 ? -5.726 0.159 15.579 1.00 76.88 84 ASN A O 1
ATOM 688 N N . MET A 1 85 ? -4.125 1.598 14.951 1.00 73.38 85 MET A N 1
ATOM 689 C CA . MET A 1 85 ? -4.242 2.462 16.137 1.00 73.38 85 MET A CA 1
ATOM 690 C C . MET A 1 85 ? -5.640 3.092 16.276 1.00 73.38 85 MET A C 1
ATOM 692 O O . MET A 1 85 ? -6.179 3.187 17.374 1.00 73.38 85 MET A O 1
ATOM 696 N N . ASN A 1 86 ? -6.279 3.4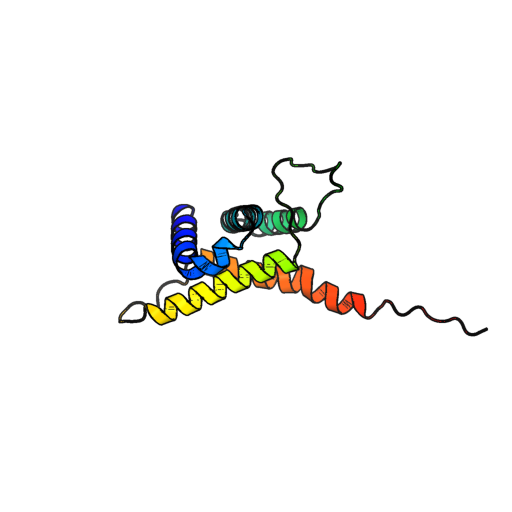86 15.166 1.00 64.81 86 ASN A N 1
ATOM 697 C CA . ASN A 1 86 ? -7.650 4.022 15.201 1.00 64.81 86 ASN A CA 1
ATOM 698 C C . ASN A 1 86 ? -8.695 2.933 15.440 1.00 64.81 86 ASN A C 1
ATOM 700 O O . ASN A 1 86 ? -9.760 3.208 15.999 1.00 64.81 86 ASN A O 1
ATOM 704 N N . LYS A 1 87 ? -8.409 1.697 15.020 1.00 62.75 87 LYS A N 1
ATOM 705 C CA . LYS A 1 87 ? -9.229 0.543 15.374 1.00 62.75 87 LYS A CA 1
ATOM 706 C C . LYS A 1 87 ? -9.206 0.333 16.888 1.00 62.75 87 LYS A C 1
ATOM 708 O O . LYS A 1 87 ? -10.272 0.140 17.449 1.00 62.75 87 LYS A O 1
ATOM 713 N N . GLU A 1 88 ? -8.047 0.462 17.535 1.00 55.31 88 GLU A N 1
ATOM 714 C CA . GLU A 1 88 ? -7.901 0.335 18.995 1.00 55.31 88 GLU A CA 1
ATOM 715 C C . GLU A 1 88 ? -8.614 1.454 19.785 1.00 55.31 88 GLU A C 1
ATOM 717 O O . GLU A 1 88 ? -9.226 1.167 20.811 1.00 55.31 88 GLU A O 1
ATOM 722 N N . GLU A 1 89 ? -8.634 2.703 19.297 1.00 51.12 89 GLU A N 1
ATOM 723 C CA . GLU A 1 89 ? -9.360 3.814 19.956 1.00 51.12 89 GLU A CA 1
ATOM 724 C C . GLU A 1 89 ? -10.893 3.743 19.820 1.00 51.12 89 GLU A C 1
ATOM 726 O O . GLU A 1 89 ? -11.617 4.330 20.626 1.00 51.12 89 GLU A O 1
ATOM 731 N N . THR A 1 90 ? -11.415 3.038 18.812 1.00 51.53 90 THR A N 1
ATOM 732 C CA . THR A 1 90 ? -12.861 2.971 18.527 1.00 51.53 90 THR A CA 1
ATOM 733 C C . THR A 1 90 ? -13.557 1.729 19.098 1.00 51.53 90 THR A C 1
ATOM 735 O O . THR A 1 90 ? -14.763 1.562 18.903 1.00 51.53 90 THR A O 1
ATOM 738 N N . GLU A 1 91 ? -12.856 0.871 19.852 1.00 50.69 91 GLU A N 1
ATOM 739 C CA . GLU A 1 91 ? -13.424 -0.372 20.400 1.00 50.69 91 GLU A CA 1
ATOM 740 C C . GLU A 1 91 ? -14.268 -0.156 21.679 1.00 50.69 91 GLU A C 1
ATOM 742 O O . GLU A 1 91 ? -13.914 -0.599 22.770 1.00 50.69 91 GLU A O 1
ATOM 747 N N . ILE A 1 92 ? -15.466 0.424 21.535 1.00 50.69 92 ILE A N 1
ATOM 748 C CA . ILE A 1 92 ? -16.625 0.038 22.359 1.00 50.69 92 ILE A CA 1
ATOM 749 C C . ILE A 1 92 ? -17.641 -0.662 21.449 1.00 50.69 92 ILE A C 1
ATOM 751 O O . ILE A 1 92 ? -18.285 -0.024 20.627 1.00 50.69 92 ILE A O 1
ATOM 755 N N . ARG A 1 93 ? -17.785 -1.977 21.686 1.00 49.12 93 ARG A N 1
ATOM 756 C CA . ARG A 1 93 ? -18.920 -2.870 21.371 1.00 49.12 93 ARG A CA 1
ATOM 757 C C . ARG A 1 93 ? -19.375 -2.984 19.901 1.00 49.12 93 ARG A C 1
ATOM 759 O O . ARG A 1 93 ? -19.962 -2.080 19.337 1.00 49.12 93 ARG A O 1
ATOM 766 N N . GLU A 1 94 ? -19.221 -4.208 19.376 1.00 46.09 94 GLU A N 1
ATOM 767 C CA . GLU A 1 94 ? -20.163 -4.940 18.489 1.00 46.09 94 GLU A CA 1
ATOM 768 C C . GLU A 1 94 ? -19.709 -5.360 17.074 1.00 46.09 94 GLU A C 1
ATOM 770 O O . GLU A 1 94 ? -20.324 -6.269 16.531 1.00 46.09 94 GLU A O 1
ATOM 775 N N . ALA A 1 95 ? -18.596 -4.885 16.501 1.00 47.03 95 ALA A N 1
ATOM 776 C CA . ALA A 1 95 ? -18.260 -5.217 15.096 1.00 47.03 95 ALA A CA 1
ATOM 777 C C . ALA A 1 95 ? -16.920 -5.951 14.871 1.00 47.03 95 ALA A C 1
ATOM 779 O O . ALA A 1 95 ? -16.265 -5.757 13.849 1.00 47.03 95 ALA A O 1
ATOM 780 N N . LYS A 1 96 ? -16.485 -6.820 15.795 1.00 48.16 96 LYS A N 1
ATOM 781 C CA . LYS A 1 96 ? -15.172 -7.497 15.697 1.00 48.16 96 LYS A CA 1
ATOM 782 C C . LYS A 1 96 ? -15.020 -8.528 14.560 1.00 48.16 96 LYS A C 1
ATOM 784 O O . LYS A 1 96 ? -13.947 -9.113 14.465 1.00 48.16 96 LYS A O 1
ATOM 789 N N . GLN A 1 97 ? -16.025 -8.789 13.716 1.00 45.94 97 GLN A N 1
ATOM 790 C CA . GLN A 1 97 ? -16.002 -9.986 12.852 1.00 45.94 97 GLN A CA 1
ATOM 791 C C . GLN A 1 97 ? -16.472 -9.859 11.394 1.00 45.94 97 GLN A C 1
ATOM 793 O O . GLN A 1 97 ? -16.469 -10.874 10.708 1.00 45.94 97 GLN A O 1
ATOM 798 N N . LEU A 1 98 ? -16.828 -8.686 10.865 1.00 42.47 98 LEU A N 1
ATOM 799 C CA . LEU A 1 98 ? -17.323 -8.610 9.480 1.00 42.47 98 LEU A CA 1
ATOM 800 C C . LEU A 1 98 ? -16.501 -7.617 8.652 1.00 42.47 98 LEU A C 1
ATOM 802 O O . LEU A 1 98 ? -16.612 -6.410 8.827 1.00 42.47 98 LEU A O 1
ATOM 806 N N . ASP A 1 99 ? -15.664 -8.190 7.787 1.00 52.34 99 ASP A N 1
ATOM 807 C CA . ASP A 1 99 ? -14.850 -7.577 6.735 1.00 52.34 99 ASP A CA 1
ATOM 808 C C . ASP A 1 99 ? -13.793 -6.547 7.167 1.00 52.34 99 ASP A C 1
ATOM 810 O O . ASP A 1 99 ? -14.062 -5.375 7.431 1.00 52.34 99 ASP A O 1
ATOM 814 N N . GLN A 1 100 ? -12.517 -6.962 7.113 1.00 57.50 100 GLN A N 1
ATOM 815 C CA . GLN A 1 100 ? -11.462 -5.992 6.820 1.00 57.50 100 GLN A CA 1
ATOM 816 C C . GLN A 1 100 ? -11.844 -5.295 5.509 1.00 57.50 100 GLN A C 1
ATOM 818 O O . GLN A 1 100 ? -12.039 -5.991 4.509 1.00 57.50 100 GLN A O 1
ATOM 823 N N . PRO A 1 101 ? -11.933 -3.956 5.473 1.00 73.25 101 PRO A N 1
ATOM 824 C CA . PRO A 1 101 ? -12.278 -3.273 4.241 1.00 73.25 101 PRO A CA 1
ATOM 825 C C . PRO A 1 101 ? -11.288 -3.656 3.139 1.00 73.25 101 PRO A C 1
ATOM 827 O O . PRO A 1 101 ? -10.077 -3.717 3.390 1.00 73.25 101 PRO A O 1
ATOM 830 N N . MET A 1 102 ? -11.773 -3.883 1.918 1.00 75.69 102 MET A N 1
ATOM 831 C CA . MET A 1 102 ? -10.960 -4.376 0.795 1.00 75.69 102 MET A CA 1
ATOM 832 C C . MET A 1 102 ? -9.733 -3.491 0.545 1.00 75.69 102 MET A C 1
ATOM 834 O O . MET A 1 102 ? -8.703 -3.949 0.058 1.00 75.69 102 MET A O 1
ATOM 838 N N . VAL A 1 103 ? -9.822 -2.209 0.893 1.00 76.88 103 VAL A N 1
ATOM 839 C CA . VAL A 1 103 ? -8.731 -1.236 0.767 1.00 76.88 103 VAL A CA 1
ATOM 840 C C . VAL A 1 103 ? -7.573 -1.526 1.725 1.00 76.88 103 VAL A C 1
ATOM 842 O O . VAL A 1 103 ? -6.424 -1.361 1.330 1.00 76.88 103 VAL A O 1
ATOM 845 N N . ILE A 1 104 ? -7.847 -1.983 2.950 1.00 82.88 104 ILE A N 1
ATOM 846 C CA . ILE A 1 104 ? -6.802 -2.351 3.919 1.00 82.88 104 ILE A CA 1
ATOM 847 C C . ILE A 1 104 ? -6.099 -3.629 3.472 1.00 82.88 104 ILE A C 1
ATOM 849 O O . ILE A 1 104 ? -4.874 -3.678 3.473 1.00 82.88 104 ILE A O 1
ATOM 853 N N . GLN A 1 105 ? -6.854 -4.616 2.984 1.00 82.81 105 GLN A N 1
ATOM 854 C CA . GLN A 1 105 ? -6.269 -5.819 2.384 1.00 82.81 105 GLN A CA 1
ATOM 855 C C . GLN A 1 105 ? -5.382 -5.468 1.181 1.00 82.81 105 GLN A C 1
ATOM 857 O O . GLN A 1 105 ? -4.258 -5.950 1.074 1.00 82.81 105 GLN A O 1
ATOM 862 N N . ARG A 1 106 ? -5.841 -4.566 0.303 1.00 85.38 106 ARG A N 1
ATOM 863 C CA . ARG A 1 106 ? -5.038 -4.068 -0.826 1.00 85.38 106 ARG A CA 1
ATOM 864 C C . ARG A 1 106 ? -3.781 -3.325 -0.378 1.00 85.38 106 ARG A C 1
ATOM 866 O O . ARG A 1 106 ? -2.752 -3.490 -1.022 1.00 85.38 106 ARG A O 1
ATOM 873 N N . LEU A 1 107 ? -3.845 -2.534 0.697 1.00 86.81 107 LEU A N 1
ATOM 874 C CA . LEU A 1 107 ? -2.674 -1.879 1.294 1.00 86.81 107 LEU A CA 1
ATOM 875 C C . LEU A 1 107 ? -1.660 -2.904 1.816 1.00 86.81 107 LEU A C 1
ATOM 877 O O . LEU A 1 107 ? -0.472 -2.752 1.546 1.00 86.81 107 LEU A O 1
ATOM 881 N N . SER A 1 108 ? -2.113 -3.957 2.502 1.00 87.88 108 SER A N 1
ATOM 882 C CA . SER A 1 108 ? -1.236 -5.038 2.971 1.00 87.88 108 SER A CA 1
ATOM 883 C C . SER A 1 108 ? -0.572 -5.781 1.812 1.00 87.88 108 SER A C 1
ATOM 885 O O . SER A 1 108 ? 0.644 -5.930 1.810 1.00 87.88 108 SER A O 1
ATOM 887 N N . ILE A 1 109 ? -1.332 -6.149 0.776 1.00 90.00 109 ILE A N 1
ATOM 888 C CA . ILE A 1 109 ? -0.779 -6.813 -0.417 1.00 90.00 109 ILE A CA 1
ATOM 889 C C . ILE A 1 109 ? 0.236 -5.905 -1.125 1.00 90.00 109 ILE A C 1
ATOM 891 O O . ILE A 1 109 ? 1.285 -6.369 -1.563 1.00 90.00 109 ILE A O 1
ATOM 895 N N . LEU A 1 110 ? -0.049 -4.602 -1.234 1.00 89.88 110 LEU A N 1
ATOM 896 C CA . LEU A 1 110 ? 0.900 -3.630 -1.784 1.00 89.88 110 LEU A CA 1
ATOM 897 C C . LEU A 1 110 ? 2.187 -3.568 -0.955 1.00 89.88 110 LEU A C 1
ATOM 899 O O . LEU A 1 110 ? 3.266 -3.540 -1.539 1.00 89.88 110 LEU A O 1
ATOM 903 N N . LYS A 1 111 ? 2.087 -3.577 0.380 1.00 92.50 111 LYS A N 1
ATOM 904 C CA . LYS A 1 111 ? 3.250 -3.623 1.275 1.00 92.50 111 LYS A CA 1
ATOM 905 C C . LYS A 1 111 ? 4.112 -4.852 0.987 1.00 92.50 111 LYS A C 1
ATOM 907 O O . LYS A 1 111 ? 5.297 -4.692 0.724 1.00 92.50 111 LYS A O 1
ATOM 912 N N . GLU A 1 112 ? 3.501 -6.036 0.996 1.00 91.38 112 GLU A N 1
ATOM 913 C CA . GLU A 1 112 ? 4.178 -7.318 0.760 1.00 91.38 112 GLU A CA 1
ATOM 914 C C . GLU A 1 112 ? 4.829 -7.365 -0.626 1.00 91.38 112 GLU A C 1
ATOM 916 O O . GLU A 1 112 ? 5.975 -7.778 -0.757 1.00 91.38 112 GLU A O 1
ATOM 921 N N . THR A 1 113 ? 4.137 -6.860 -1.653 1.00 90.62 113 THR A N 1
ATOM 922 C CA . THR A 1 113 ? 4.674 -6.785 -3.021 1.00 90.62 113 THR A CA 1
ATOM 923 C C . THR A 1 113 ? 5.910 -5.888 -3.080 1.00 90.62 113 THR A C 1
ATOM 925 O O . THR A 1 113 ? 6.903 -6.244 -3.705 1.00 90.62 113 THR A O 1
ATOM 928 N N . VAL A 1 114 ? 5.872 -4.719 -2.430 1.00 90.00 114 VAL A N 1
ATOM 929 C CA . VAL A 1 114 ? 7.022 -3.803 -2.401 1.00 90.00 114 VAL A CA 1
ATOM 930 C C . VAL A 1 114 ? 8.190 -4.412 -1.623 1.00 90.00 114 VAL A C 1
ATOM 932 O O . VAL A 1 114 ? 9.332 -4.304 -2.063 1.00 90.00 114 VAL A O 1
ATOM 935 N N . GLU A 1 115 ? 7.914 -5.078 -0.501 1.00 91.06 115 GLU A N 1
ATOM 936 C CA . GLU A 1 115 ? 8.926 -5.778 0.295 1.00 91.06 115 GLU A CA 1
ATOM 937 C C . GLU A 1 115 ? 9.614 -6.879 -0.522 1.00 91.06 115 GLU A C 1
ATOM 939 O O . GLU A 1 115 ? 10.825 -6.803 -0.722 1.00 91.06 115 GLU A O 1
ATOM 944 N N . ALA A 1 116 ? 8.849 -7.826 -1.068 1.00 89.50 116 ALA A N 1
ATOM 945 C CA . ALA A 1 116 ? 9.384 -8.987 -1.780 1.00 89.50 116 ALA A CA 1
ATOM 946 C C . ALA A 1 116 ? 10.084 -8.620 -3.100 1.00 89.50 116 ALA A C 1
ATOM 948 O O . ALA A 1 116 ? 11.172 -9.110 -3.404 1.00 89.50 116 ALA A O 1
ATOM 949 N N . GLU A 1 117 ? 9.480 -7.739 -3.902 1.00 88.00 117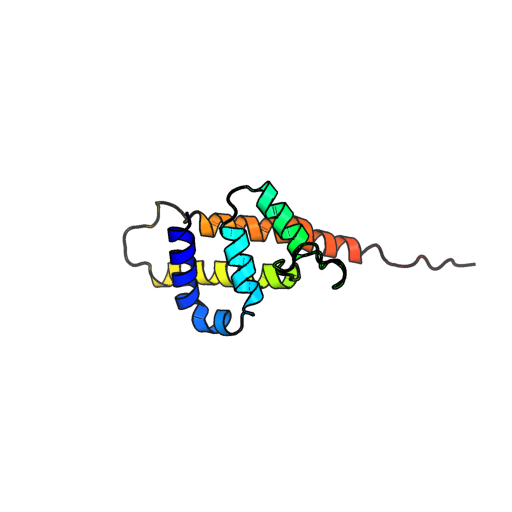 GLU A N 1
ATOM 950 C CA . GLU A 1 117 ? 9.962 -7.498 -5.266 1.00 88.00 117 GLU A CA 1
ATOM 951 C C . GLU A 1 117 ? 11.004 -6.388 -5.368 1.00 88.00 117 GLU A C 1
ATOM 953 O O . GLU A 1 117 ? 11.767 -6.375 -6.335 1.00 88.00 117 GLU A O 1
ATOM 958 N N . TYR A 1 118 ? 11.061 -5.472 -4.397 1.00 86.06 118 TYR A N 1
ATOM 959 C CA . TYR A 1 118 ? 11.898 -4.275 -4.504 1.00 86.06 118 TYR A CA 1
ATOM 960 C C . TYR A 1 118 ? 12.819 -4.036 -3.306 1.00 86.06 118 TYR A C 1
ATOM 962 O O . TYR A 1 118 ? 13.860 -3.418 -3.492 1.00 86.06 118 TYR A O 1
ATOM 970 N N . LEU A 1 119 ? 12.495 -4.509 -2.097 1.00 84.75 119 LEU A N 1
ATOM 971 C CA . LEU A 1 119 ? 13.333 -4.262 -0.912 1.00 84.75 119 LEU A CA 1
ATOM 972 C C . LEU A 1 119 ? 14.175 -5.483 -0.506 1.00 84.75 119 LEU A C 1
ATOM 974 O O . LEU A 1 119 ? 15.339 -5.321 -0.147 1.00 84.75 119 LEU A O 1
ATOM 978 N N . GLU A 1 120 ? 13.644 -6.703 -0.614 1.00 79.81 120 GLU A N 1
ATOM 979 C CA . GLU A 1 120 ? 14.394 -7.942 -0.345 1.00 79.81 120 GLU A CA 1
ATOM 980 C C . GLU A 1 120 ? 15.450 -8.236 -1.423 1.00 79.81 120 GLU A C 1
ATOM 982 O O . GLU A 1 120 ? 16.508 -8.799 -1.128 1.00 79.81 120 GLU A O 1
ATOM 987 N N . LYS A 1 121 ? 15.214 -7.808 -2.672 1.00 59.47 121 LYS A N 1
ATOM 988 C CA . LYS A 1 121 ? 16.204 -7.919 -3.758 1.00 59.47 121 LYS A CA 1
ATOM 989 C C . LYS A 1 121 ? 17.393 -6.967 -3.578 1.00 59.47 121 LYS A C 1
ATOM 991 O O . LYS A 1 121 ? 18.517 -7.351 -3.897 1.00 59.47 121 LYS A O 1
ATOM 996 N N . GLU A 1 122 ? 17.189 -5.770 -3.020 1.00 53.47 122 GLU A N 1
ATOM 997 C CA . GLU A 1 122 ? 18.285 -4.826 -2.735 1.00 53.47 122 GLU A CA 1
ATOM 998 C C . GLU A 1 122 ? 19.249 -5.381 -1.667 1.00 53.47 122 GLU A C 1
ATOM 1000 O O . GLU A 1 122 ? 20.462 -5.336 -1.860 1.00 53.47 122 GLU A O 1
ATOM 1005 N N . ALA A 1 123 ? 18.731 -6.014 -0.606 1.00 53.94 123 ALA A N 1
ATOM 1006 C CA . ALA A 1 123 ? 19.547 -6.588 0.474 1.00 53.94 123 ALA A CA 1
ATOM 1007 C C . ALA A 1 123 ? 20.434 -7.775 0.035 1.00 53.94 123 ALA A C 1
ATOM 1009 O O . ALA A 1 123 ? 21.481 -8.027 0.632 1.00 53.94 123 ALA A O 1
ATOM 1010 N N . ASN A 1 124 ? 20.032 -8.501 -1.012 1.00 52.09 124 ASN A N 1
ATOM 1011 C CA . ASN A 1 124 ? 20.826 -9.601 -1.567 1.00 52.09 124 ASN A CA 1
ATOM 1012 C C . ASN A 1 124 ? 21.830 -9.143 -2.637 1.00 52.09 124 ASN A C 1
ATOM 1014 O O . ASN A 1 124 ? 22.822 -9.829 -2.855 1.00 52.09 124 ASN A O 1
ATOM 1018 N N . THR A 1 125 ? 21.614 -7.989 -3.275 1.00 50.41 125 THR A N 1
ATOM 1019 C CA . THR A 1 125 ? 22.505 -7.490 -4.341 1.00 50.41 125 THR A CA 1
ATOM 1020 C C . THR A 1 125 ? 23.702 -6.710 -3.776 1.00 50.41 125 THR A C 1
ATOM 1022 O O . THR A 1 125 ? 24.778 -6.718 -4.368 1.00 50.41 125 THR A O 1
ATOM 1025 N N . GLU A 1 126 ? 23.573 -6.097 -2.592 1.00 49.44 126 GLU A N 1
ATOM 1026 C CA . GLU A 1 126 ? 24.685 -5.399 -1.918 1.00 49.44 126 GLU A CA 1
ATOM 1027 C C . GLU A 1 126 ? 25.787 -6.342 -1.385 1.00 49.44 126 GLU A C 1
ATOM 1029 O O . GLU A 1 126 ? 26.898 -5.886 -1.124 1.00 49.44 126 GLU A O 1
ATOM 1034 N N . ASN A 1 127 ? 25.531 -7.653 -1.273 1.00 46.22 127 ASN A N 1
ATOM 1035 C CA . ASN A 1 127 ? 26.524 -8.637 -0.812 1.00 46.22 127 ASN A CA 1
ATOM 1036 C C . ASN A 1 127 ? 27.398 -9.237 -1.931 1.00 46.22 127 ASN A C 1
ATOM 1038 O O . ASN A 1 127 ? 28.351 -9.945 -1.619 1.00 46.22 127 ASN A O 1
ATOM 1042 N N . ASP A 1 128 ? 27.113 -8.957 -3.208 1.00 43.47 128 ASP A N 1
ATOM 1043 C CA . ASP A 1 128 ? 27.813 -9.576 -4.353 1.00 43.47 128 ASP A CA 1
ATOM 1044 C C . ASP A 1 128 ? 28.779 -8.607 -5.067 1.00 43.47 128 ASP A C 1
ATOM 1046 O O . ASP A 1 128 ? 29.284 -8.869 -6.154 1.00 43.47 128 ASP A O 1
ATOM 1050 N N . SER A 1 129 ? 29.041 -7.444 -4.461 1.00 45.59 129 SER A N 1
ATOM 1051 C CA . SER A 1 129 ? 29.967 -6.424 -4.975 1.00 45.59 129 SER A CA 1
ATOM 1052 C C . SER A 1 129 ? 31.188 -6.248 -4.064 1.00 45.59 129 SER A C 1
ATOM 1054 O O . SER A 1 129 ? 31.495 -5.137 -3.635 1.00 45.59 129 SER A O 1
ATOM 1056 N N . GLN A 1 130 ? 31.911 -7.330 -3.761 1.00 40.31 130 GLN A N 1
ATOM 1057 C CA . GLN A 1 130 ? 33.327 -7.219 -3.392 1.00 40.31 130 GLN A CA 1
ATOM 1058 C C . GLN A 1 130 ? 34.176 -7.482 -4.646 1.00 40.31 130 GLN A C 1
ATOM 1060 O O . GLN A 1 130 ? 34.041 -8.549 -5.240 1.00 40.31 130 GLN A O 1
ATOM 1065 N N . PRO A 1 131 ? 35.043 -6.547 -5.080 1.00 45.97 131 PRO A N 1
ATOM 1066 C CA . PRO A 1 131 ? 35.955 -6.817 -6.179 1.00 45.97 131 PRO A CA 1
ATOM 1067 C C . PRO A 1 131 ? 36.987 -7.851 -5.718 1.00 45.97 131 PRO A C 1
ATOM 1069 O O . PRO A 1 131 ? 37.666 -7.647 -4.711 1.00 45.97 131 PRO A O 1
ATOM 1072 N N . GLU A 1 132 ? 37.101 -8.959 -6.451 1.00 47.66 132 GLU A N 1
ATOM 1073 C CA . GLU A 1 132 ? 38.229 -9.879 -6.329 1.00 47.66 132 GLU A CA 1
ATOM 1074 C C . GLU A 1 132 ? 39.521 -9.107 -6.641 1.00 47.66 132 GLU A C 1
ATOM 1076 O O . GLU A 1 132 ? 39.848 -8.830 -7.799 1.00 47.66 132 GLU A O 1
ATOM 1081 N N . GLU A 1 133 ? 40.261 -8.724 -5.598 1.00 46.19 133 GLU A N 1
ATOM 1082 C CA . GLU A 1 133 ? 41.654 -8.314 -5.740 1.00 46.19 133 GLU A CA 1
ATOM 1083 C C . GLU A 1 133 ? 42.439 -9.501 -6.304 1.00 46.19 133 GLU A C 1
ATOM 1085 O O . GLU A 1 133 ? 42.721 -10.490 -5.626 1.00 46.19 133 GLU A O 1
ATOM 1090 N N . THR A 1 134 ? 42.779 -9.395 -7.586 1.00 52.31 134 THR A N 1
ATOM 1091 C CA . THR A 1 134 ? 43.751 -10.262 -8.244 1.00 52.31 134 THR A CA 1
ATOM 1092 C C . THR A 1 134 ? 45.107 -10.050 -7.575 1.00 52.31 134 THR A C 1
ATOM 1094 O O . THR A 1 134 ? 45.760 -9.029 -7.792 1.00 52.31 134 THR A O 1
ATOM 1097 N N . VAL A 1 135 ? 45.532 -11.014 -6.760 1.00 50.75 135 VAL A N 1
ATOM 1098 C CA . VAL A 1 135 ? 46.911 -11.100 -6.271 1.00 50.75 135 VAL A CA 1
ATOM 1099 C C . VAL A 1 135 ? 47.764 -11.694 -7.392 1.00 50.75 135 VAL A C 1
ATOM 1101 O O . VAL A 1 135 ? 47.551 -12.836 -7.799 1.00 50.75 135 VAL A O 1
ATOM 1104 N N . ILE A 1 136 ? 48.689 -10.880 -7.902 1.00 57.50 136 ILE A N 1
ATOM 1105 C CA . ILE A 1 136 ? 49.775 -11.273 -8.812 1.00 57.50 136 ILE A CA 1
ATOM 1106 C C . ILE A 1 136 ? 50.966 -11.743 -7.976 1.00 57.50 136 ILE A C 1
ATOM 1108 O O . ILE A 1 136 ? 51.265 -11.056 -6.971 1.00 57.50 136 ILE A O 1
#

Secondary structure (DSSP, 8-state):
-HHHHHHHHHHHHHHTHHHHHTS-HHHHHHHHHHHH---HHHHHHHHHHHHS---TT--S-TT-----HHHHHHHHHHHHHHHHHHHHHT-SSS-TTS---HHHHHHHHHHHHHIIIIIHHHHHHTTS--------